Protein AF-A0A7W0QNW6-F1 (afdb_monomer)

Secondary structure (DSSP, 8-state):
------S-TT-SSS------------TT-EEEEE-HHHHTTS-HHHHHHHHHH-SSHHHHHHHHHHHHHHTT--S---EEEEE--PPPP--PPP-TT-----

Solvent-accessible surface area (backbone atoms only — not comparable to full-atom values): 6864 Å² total; per-residue (Å²): 135,93,80,82,88,89,76,60,90,90,50,93,65,89,78,78,86,82,88,86,85,88,82,91,84,52,77,72,40,75,47,78,50,67,38,64,38,37,63,80,44,38,52,72,70,59,51,52,51,45,57,72,73,35,90,49,47,69,60,31,47,50,52,53,52,51,49,16,45,74,62,59,52,88,53,75,68,47,73,46,59,47,72,42,67,74,77,76,78,76,78,70,78,77,74,87,78,81,69,85,78,129

Foldseek 3Di:
DPDDDDADDPDPDPDHDDDDDDDDDDAFDKDKDKDVLLCVQDPPVRLVVLSVVDSDQVVSVVVSCVSSVVSPSPDDIDMDMDTDHDDPPPPDPPDPPPDDDD

Sequence (102 aa):
MRHVVTNIVGGAAAGLFVEAHAVELHAGDLLLLCSDGLTEMVSNDAIAATLSAVSNPEAACRQLLEAANQAGGRDNITIVVARFNPVEEVSTPADPTRLDMK

Radius of gyration: 21.95 Å; Cα contacts (8 Å, |Δi|>4): 91; chains: 1; bounding box: 76×31×40 Å

Structure (mmCIF, N/CA/C/O backbone):
data_AF-A0A7W0QNW6-F1
#
_entry.id   AF-A0A7W0QNW6-F1
#
loop_
_atom_site.group_PDB
_atom_site.id
_atom_site.type_symbol
_atom_site.label_atom_id
_atom_site.label_alt_id
_atom_site.label_comp_id
_atom_site.label_asym_id
_atom_site.label_entity_id
_atom_site.label_seq_id
_atom_site.pdbx_PDB_ins_code
_atom_site.Cartn_x
_atom_site.Cartn_y
_atom_site.Cartn_z
_atom_site.occupancy
_atom_site.B_iso_or_equiv
_atom_site.auth_seq_id
_atom_site.auth_comp_id
_atom_site.auth_asym_id
_atom_site.auth_atom_id
_atom_site.pdbx_PDB_model_num
ATOM 1 N N . MET A 1 1 ? 20.521 -12.220 -3.928 1.00 47.97 1 MET A N 1
ATOM 2 C CA . MET A 1 1 ? 19.522 -11.450 -4.699 1.00 47.97 1 MET A CA 1
ATOM 3 C C . MET A 1 1 ? 18.181 -11.686 -4.040 1.00 47.97 1 MET A C 1
ATOM 5 O O . MET A 1 1 ? 17.822 -12.849 -3.918 1.00 47.97 1 MET A O 1
ATOM 9 N N . ARG A 1 2 ? 17.526 -10.644 -3.512 1.00 69.25 2 ARG A N 1
ATOM 10 C CA . ARG A 1 2 ? 16.282 -10.811 -2.739 1.00 69.25 2 ARG A CA 1
ATOM 11 C C . ARG A 1 2 ? 15.038 -10.691 -3.629 1.00 69.25 2 ARG A C 1
ATOM 13 O O . ARG A 1 2 ? 14.189 -11.565 -3.553 1.00 69.25 2 ARG A O 1
ATOM 20 N N . HIS A 1 3 ? 15.019 -9.733 -4.561 1.00 77.75 3 HIS A N 1
ATOM 21 C CA . HIS A 1 3 ? 13.965 -9.573 -5.571 1.00 77.75 3 HIS A CA 1
ATOM 22 C C . HIS A 1 3 ? 14.554 -9.152 -6.930 1.00 77.75 3 HIS A C 1
ATOM 24 O O . HIS A 1 3 ? 15.578 -8.469 -6.979 1.00 77.75 3 HIS A O 1
ATOM 30 N N . VAL A 1 4 ? 13.937 -9.596 -8.032 1.00 87.31 4 VAL A N 1
ATOM 31 C CA . VAL A 1 4 ? 14.268 -9.196 -9.413 1.00 87.31 4 VAL A CA 1
ATOM 32 C C . VAL A 1 4 ? 12.979 -8.714 -10.072 1.00 87.31 4 VAL A C 1
ATOM 34 O O . VAL A 1 4 ? 12.043 -9.494 -10.228 1.00 87.31 4 VAL A O 1
ATOM 37 N N . VAL A 1 5 ? 12.926 -7.432 -10.441 1.00 87.69 5 VAL A N 1
ATOM 38 C CA . VAL A 1 5 ? 11.764 -6.822 -11.105 1.00 87.69 5 VAL A CA 1
ATOM 39 C C . VAL A 1 5 ? 11.796 -7.164 -12.595 1.00 87.69 5 VAL A C 1
ATOM 41 O O . VAL A 1 5 ? 12.794 -6.915 -13.267 1.00 87.69 5 VAL A O 1
ATOM 44 N N . THR A 1 6 ? 10.710 -7.740 -13.113 1.00 90.00 6 THR A N 1
ATOM 45 C CA . THR A 1 6 ? 10.615 -8.227 -14.504 1.00 90.00 6 THR A CA 1
ATOM 46 C C . THR A 1 6 ? 9.811 -7.312 -15.430 1.00 90.00 6 THR A C 1
ATOM 48 O O . THR A 1 6 ? 9.897 -7.458 -16.646 1.00 90.00 6 THR A O 1
ATOM 51 N N . ASN A 1 7 ? 9.057 -6.361 -14.877 1.00 91.19 7 ASN A N 1
ATOM 52 C CA . ASN A 1 7 ? 8.209 -5.426 -15.611 1.00 91.19 7 ASN A CA 1
ATOM 53 C C . ASN A 1 7 ? 8.414 -4.017 -15.039 1.00 91.19 7 ASN A C 1
ATOM 55 O O . ASN A 1 7 ? 8.144 -3.782 -13.863 1.00 91.19 7 ASN A O 1
ATOM 59 N N . ILE A 1 8 ? 8.960 -3.101 -15.842 1.00 91.75 8 ILE A N 1
ATOM 60 C CA . ILE A 1 8 ? 9.418 -1.787 -15.377 1.00 91.75 8 ILE A CA 1
ATOM 61 C C . ILE A 1 8 ? 9.221 -0.724 -16.457 1.00 91.75 8 ILE A C 1
ATOM 63 O O . ILE A 1 8 ? 9.546 -0.921 -17.628 1.00 91.75 8 ILE A O 1
ATOM 67 N N . VAL A 1 9 ? 8.721 0.440 -16.050 1.00 91.12 9 VAL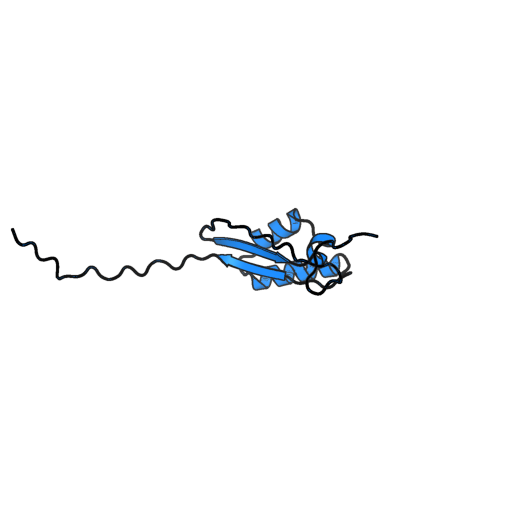 A N 1
ATOM 68 C CA . VAL A 1 9 ? 8.615 1.607 -16.930 1.00 91.12 9 VAL A CA 1
ATOM 69 C C . VAL A 1 9 ? 10.009 2.188 -17.172 1.00 91.12 9 VAL A C 1
ATOM 71 O O . VAL A 1 9 ? 10.750 2.446 -16.228 1.00 91.12 9 VAL A O 1
ATOM 74 N N . GLY A 1 10 ? 10.370 2.403 -18.439 1.00 88.50 10 GLY A N 1
ATOM 75 C CA . GLY A 1 10 ? 11.687 2.930 -18.821 1.00 88.50 10 GLY A CA 1
ATOM 76 C C . GLY A 1 10 ? 12.815 1.891 -18.840 1.00 88.50 10 GLY A C 1
ATOM 77 O O . GLY A 1 10 ? 13.979 2.264 -18.975 1.00 88.50 10 GLY A O 1
ATOM 78 N N . GLY A 1 11 ? 12.494 0.599 -18.710 1.00 85.19 11 GLY A N 1
ATOM 79 C CA . GLY A 1 11 ? 13.461 -0.488 -18.872 1.00 85.19 11 GLY A CA 1
ATOM 80 C C . GLY A 1 11 ? 13.928 -0.680 -20.316 1.00 85.19 11 GLY A C 1
ATOM 81 O O . GLY A 1 11 ? 13.312 -0.202 -21.264 1.00 85.19 11 GLY A O 1
ATOM 82 N N . ALA A 1 12 ? 15.014 -1.439 -20.485 1.00 81.81 12 ALA A N 1
ATOM 83 C CA . ALA A 1 12 ? 15.567 -1.764 -21.803 1.00 81.81 12 ALA A CA 1
ATOM 84 C C . ALA A 1 12 ? 14.710 -2.765 -22.606 1.00 81.81 12 ALA A C 1
ATOM 86 O O . ALA A 1 12 ? 14.912 -2.921 -23.810 1.00 81.81 12 ALA A O 1
ATOM 87 N N . ALA A 1 13 ? 13.784 -3.471 -21.950 1.00 80.38 13 ALA A N 1
ATOM 88 C CA . ALA A 1 13 ? 12.880 -4.406 -22.605 1.00 80.38 13 ALA A CA 1
ATOM 89 C C . ALA A 1 13 ? 11.786 -3.657 -23.383 1.00 80.38 13 ALA A C 1
ATOM 91 O O . ALA A 1 13 ? 11.234 -2.665 -22.911 1.00 80.38 13 ALA A O 1
ATOM 92 N N . ALA A 1 14 ? 11.460 -4.150 -24.578 1.00 79.12 14 ALA A N 1
ATOM 93 C CA . ALA A 1 14 ? 10.369 -3.608 -25.374 1.00 79.12 14 ALA A CA 1
ATOM 94 C C . ALA A 1 14 ? 9.020 -4.139 -24.859 1.00 79.12 14 ALA A C 1
ATOM 96 O O . ALA A 1 14 ? 8.773 -5.343 -24.900 1.00 79.12 14 ALA A O 1
ATOM 97 N N . GLY A 1 15 ? 8.146 -3.228 -24.426 1.00 80.69 15 GLY A N 1
ATOM 98 C CA . GLY A 1 15 ? 6.786 -3.529 -23.972 1.00 80.69 15 GLY A CA 1
ATOM 99 C C . GLY A 1 15 ? 6.598 -3.373 -22.461 1.00 80.69 15 GLY A C 1
ATOM 100 O O . GLY A 1 15 ? 7.503 -3.640 -21.678 1.00 80.69 15 GLY A O 1
ATOM 101 N N . LEU A 1 16 ? 5.404 -2.923 -22.068 1.00 86.94 16 LEU A N 1
ATOM 102 C CA . LEU A 1 16 ? 4.959 -2.811 -20.680 1.00 86.94 16 LEU A CA 1
ATOM 103 C C . LEU A 1 16 ? 3.683 -3.635 -20.526 1.00 86.94 16 LEU A C 1
ATOM 105 O O . LEU A 1 16 ? 2.720 -3.422 -21.265 1.00 86.94 16 LEU A O 1
ATOM 109 N N . PHE A 1 17 ? 3.667 -4.545 -19.559 1.00 89.38 17 PHE A N 1
ATOM 110 C CA . PHE A 1 17 ? 2.460 -5.285 -19.207 1.00 89.38 17 PHE A CA 1
ATOM 111 C C . PHE A 1 17 ? 1.757 -4.549 -18.069 1.00 89.38 17 PHE A C 1
ATOM 113 O O . PHE A 1 17 ? 2.283 -4.474 -16.964 1.00 89.38 17 PHE A O 1
ATOM 120 N N . VAL A 1 18 ? 0.599 -3.947 -18.336 1.00 91.56 18 VAL A N 1
ATOM 121 C CA . VAL A 1 18 ? -0.181 -3.256 -17.300 1.00 91.56 18 VAL A CA 1
ATOM 122 C C . VAL A 1 18 ? -1.237 -4.209 -16.763 1.00 91.56 18 VAL A C 1
ATOM 124 O O . VAL A 1 18 ? -2.075 -4.696 -17.520 1.00 91.56 18 VAL A O 1
ATOM 127 N N . GLU A 1 19 ? -1.204 -4.448 -15.457 1.00 92.75 19 GLU A N 1
ATOM 128 C CA . GLU A 1 19 ? -2.251 -5.178 -14.748 1.00 92.75 19 GLU A CA 1
ATOM 129 C C . GLU A 1 19 ? -3.273 -4.185 -14.194 1.00 92.75 19 GLU A C 1
ATOM 131 O O . GLU A 1 19 ? -2.921 -3.205 -13.535 1.00 92.75 19 GLU A O 1
ATOM 136 N N . ALA A 1 20 ? -4.548 -4.425 -14.493 1.00 94.62 20 ALA A N 1
ATOM 137 C CA . ALA A 1 20 ? -5.660 -3.626 -14.005 1.00 94.62 20 ALA A CA 1
ATOM 138 C C . ALA A 1 20 ? -6.645 -4.538 -13.277 1.00 94.62 20 ALA A C 1
ATOM 140 O O . ALA A 1 20 ? -7.098 -5.545 -13.823 1.00 94.62 20 ALA A O 1
ATOM 141 N N . HIS A 1 21 ? -6.993 -4.157 -12.051 1.00 93.81 21 HIS A N 1
ATOM 142 C CA . HIS A 1 21 ? -7.951 -4.869 -11.216 1.00 93.81 21 HIS A CA 1
ATOM 143 C C . HIS A 1 21 ? -9.094 -3.932 -10.838 1.00 93.81 21 HIS A C 1
ATOM 145 O O . HIS A 1 21 ? -8.872 -2.757 -10.548 1.00 93.81 21 HIS A O 1
ATOM 151 N N . ALA A 1 22 ? -10.313 -4.467 -10.832 1.00 94.75 22 ALA A N 1
ATOM 152 C CA . ALA A 1 22 ? -11.492 -3.791 -10.315 1.00 94.75 22 ALA A CA 1
ATOM 153 C C . ALA A 1 22 ? -11.948 -4.512 -9.047 1.00 94.75 22 ALA A C 1
ATOM 155 O O . ALA A 1 22 ? -12.022 -5.741 -9.020 1.00 94.75 22 ALA A O 1
ATOM 156 N N . VAL A 1 23 ? -12.246 -3.737 -8.011 1.00 93.56 23 VAL A N 1
ATOM 157 C CA . VAL A 1 23 ? -12.804 -4.221 -6.748 1.00 93.56 23 VAL A CA 1
ATOM 158 C C . VAL A 1 23 ? -14.005 -3.356 -6.394 1.00 93.56 23 VAL A C 1
ATOM 160 O O . VAL A 1 23 ? -13.987 -2.145 -6.612 1.00 93.56 23 VAL A O 1
ATOM 163 N N . GLU A 1 24 ? -15.057 -3.987 -5.888 1.00 94.69 24 GLU A N 1
ATOM 164 C CA . GLU A 1 24 ? -16.217 -3.283 -5.349 1.00 94.69 24 GLU A CA 1
ATOM 165 C C . GLU A 1 24 ? -15.903 -2.819 -3.923 1.00 94.69 24 GLU A C 1
ATOM 167 O O . GLU A 1 24 ? -15.335 -3.578 -3.137 1.00 94.69 24 GLU A O 1
ATOM 172 N N . LEU A 1 25 ? -16.234 -1.564 -3.611 1.00 93.94 25 LEU A N 1
ATOM 173 C CA . LEU A 1 25 ? -15.956 -0.942 -2.319 1.00 93.94 25 LEU A CA 1
ATOM 174 C C . LEU A 1 25 ? -17.254 -0.675 -1.566 1.00 93.94 25 LEU A C 1
ATOM 176 O O . LEU A 1 25 ? -18.215 -0.146 -2.125 1.00 93.94 25 LEU A O 1
ATOM 180 N N . HIS A 1 26 ? -17.240 -0.967 -0.273 1.00 93.62 26 HIS A N 1
ATOM 181 C CA . HIS A 1 26 ? -18.318 -0.684 0.660 1.00 93.62 26 HIS A CA 1
ATOM 182 C C . HIS A 1 26 ? -17.944 0.472 1.584 1.00 93.62 26 HIS A C 1
ATOM 184 O O . HIS A 1 26 ? -16.773 0.758 1.837 1.00 93.62 26 HIS A O 1
ATOM 190 N N . ALA A 1 27 ? -18.961 1.158 2.104 1.00 92.12 27 ALA A N 1
ATOM 191 C CA . ALA A 1 27 ? -18.763 2.256 3.039 1.00 92.12 27 ALA A CA 1
ATOM 192 C C . ALA A 1 27 ? -17.879 1.838 4.223 1.00 92.12 27 ALA A C 1
ATOM 194 O O . ALA A 1 27 ? -18.172 0.869 4.921 1.00 92.12 27 ALA A O 1
ATOM 195 N N . GLY A 1 28 ? -16.822 2.609 4.464 1.00 89.06 28 GLY A N 1
ATOM 196 C CA . GLY A 1 28 ? -15.858 2.363 5.529 1.00 89.06 28 GLY A CA 1
ATOM 197 C C . GLY A 1 28 ? -14.641 1.539 5.113 1.00 89.06 28 GLY A C 1
ATOM 198 O O . GLY A 1 28 ? -13.678 1.527 5.890 1.00 89.06 28 GLY A O 1
ATOM 199 N N . ASP A 1 29 ? -14.636 0.935 3.917 1.00 92.12 29 ASP A N 1
ATOM 200 C CA . ASP A 1 29 ? -13.500 0.164 3.407 1.00 92.12 29 ASP A CA 1
ATOM 201 C C . ASP A 1 29 ? -12.219 1.003 3.376 1.00 92.12 29 ASP A C 1
ATOM 203 O O . ASP A 1 29 ? -12.224 2.214 3.120 1.00 92.12 29 ASP A O 1
ATOM 207 N N . LEU A 1 30 ? -11.100 0.334 3.648 1.00 92.62 30 LEU A N 1
ATOM 208 C CA . LEU A 1 30 ? -9.768 0.920 3.629 1.00 92.62 30 LEU A CA 1
ATOM 209 C C . LEU A 1 30 ? -8.937 0.304 2.511 1.00 92.62 30 LEU A C 1
ATOM 211 O O . LEU A 1 30 ? -8.771 -0.911 2.433 1.00 92.62 30 LEU A O 1
ATOM 215 N N . LEU A 1 31 ? -8.358 1.173 1.692 1.00 94.38 31 LEU A N 1
ATOM 216 C CA . LEU A 1 31 ? -7.378 0.820 0.677 1.00 94.38 31 LEU A CA 1
ATOM 217 C C . LEU A 1 31 ?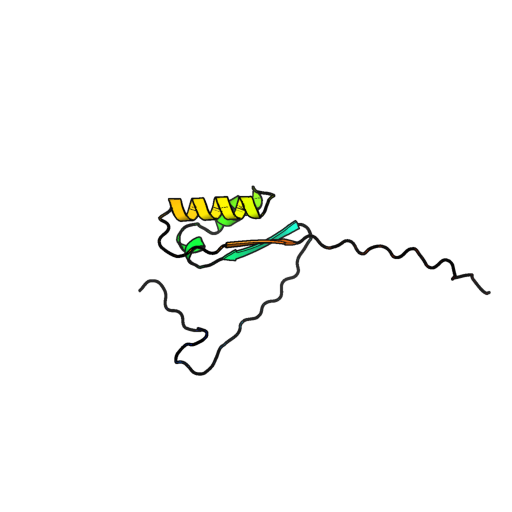 -5.991 1.206 1.175 1.00 94.38 31 LEU A C 1
ATOM 219 O O . LEU A 1 31 ? -5.771 2.348 1.582 1.00 94.38 31 LEU A O 1
ATOM 223 N N . LEU A 1 32 ? -5.060 0.260 1.096 1.00 96.81 32 LEU A N 1
ATOM 224 C CA . LEU A 1 32 ? -3.636 0.487 1.298 1.00 96.81 32 LEU A CA 1
ATOM 225 C C . LEU A 1 32 ? -2.911 0.290 -0.032 1.00 96.81 32 LEU A C 1
ATOM 227 O O . LEU A 1 32 ? -2.980 -0.785 -0.624 1.00 96.81 32 LEU A O 1
ATOM 231 N N . LEU A 1 33 ? -2.158 1.302 -0.451 1.00 97.25 33 LEU A N 1
ATOM 232 C CA . LEU A 1 33 ? -1.135 1.179 -1.482 1.00 97.25 33 LEU A CA 1
ATOM 233 C C . LEU A 1 33 ? 0.222 1.469 -0.842 1.00 97.25 33 LEU A C 1
ATOM 235 O O . LEU A 1 33 ? 0.388 2.483 -0.163 1.00 97.25 33 LEU A O 1
ATOM 239 N N . CYS A 1 34 ? 1.191 0.580 -1.029 1.00 97.19 34 CYS A N 1
ATOM 240 C CA . CYS A 1 34 ? 2.512 0.727 -0.427 1.00 97.19 34 CYS A CA 1
ATOM 241 C C . CYS A 1 34 ? 3.623 0.181 -1.326 1.00 97.19 34 CYS A C 1
ATOM 243 O O . CYS A 1 34 ? 3.359 -0.599 -2.242 1.00 97.19 34 CYS A O 1
ATOM 245 N N . SER A 1 35 ? 4.858 0.619 -1.068 1.00 95.94 35 SER A N 1
ATOM 246 C CA . SER A 1 35 ? 6.055 -0.025 -1.617 1.00 95.94 35 SER A CA 1
ATOM 247 C C . SER A 1 35 ? 6.421 -1.284 -0.823 1.00 95.94 35 SER A C 1
ATOM 249 O O . SER A 1 35 ? 6.010 -1.462 0.328 1.00 95.94 35 SER A O 1
ATOM 251 N N . ASP A 1 36 ? 7.247 -2.136 -1.428 1.00 94.31 36 ASP A N 1
ATOM 252 C CA . ASP A 1 36 ? 7.848 -3.315 -0.794 1.00 94.31 36 ASP A CA 1
ATOM 253 C C . ASP A 1 36 ? 8.615 -2.983 0.495 1.00 94.31 36 ASP A C 1
ATOM 255 O O . ASP A 1 36 ? 8.578 -3.769 1.443 1.00 94.31 36 ASP A O 1
ATOM 259 N N . GLY A 1 37 ? 9.198 -1.784 0.585 1.00 95.06 37 GLY A N 1
ATOM 260 C CA . GLY A 1 37 ? 9.835 -1.264 1.797 1.00 95.06 37 GLY A CA 1
ATOM 261 C C . GLY A 1 37 ? 8.963 -1.327 3.063 1.00 95.06 37 GLY A C 1
ATOM 262 O O . GLY A 1 37 ? 9.507 -1.488 4.156 1.00 95.06 37 GLY A O 1
ATOM 263 N N . LEU A 1 38 ? 7.625 -1.264 2.950 1.00 97.25 38 LEU A N 1
ATOM 264 C CA . LEU A 1 38 ? 6.732 -1.526 4.089 1.00 97.25 38 LEU A CA 1
ATOM 265 C C . LEU A 1 38 ? 6.623 -3.031 4.372 1.00 97.25 38 LEU A C 1
ATOM 267 O O . LEU A 1 38 ? 6.885 -3.474 5.489 1.00 97.25 38 LEU A O 1
ATOM 271 N N . THR A 1 39 ? 6.229 -3.816 3.370 1.00 95.69 39 THR A N 1
ATOM 272 C CA . THR A 1 39 ? 5.885 -5.240 3.535 1.00 95.69 39 THR A CA 1
ATOM 273 C C . THR A 1 39 ? 7.085 -6.139 3.834 1.00 95.69 39 THR A C 1
ATOM 275 O O . THR A 1 39 ? 6.919 -7.225 4.383 1.00 95.69 39 THR A O 1
ATOM 278 N N . GLU A 1 40 ? 8.308 -5.703 3.515 1.00 94.31 40 GLU A N 1
ATOM 279 C CA . GLU A 1 40 ? 9.527 -6.400 3.937 1.00 94.31 40 GLU A CA 1
ATOM 280 C C . GLU A 1 40 ? 9.821 -6.237 5.439 1.00 94.31 40 GLU A C 1
ATOM 282 O O . GLU A 1 40 ? 10.547 -7.056 6.011 1.00 94.31 40 GLU A O 1
ATOM 287 N N . MET A 1 41 ? 9.308 -5.171 6.060 1.00 95.19 41 MET A N 1
ATOM 288 C CA . MET A 1 41 ? 9.594 -4.792 7.448 1.00 95.19 41 MET A CA 1
ATOM 289 C C . MET A 1 41 ? 8.427 -5.102 8.393 1.00 95.19 41 MET A C 1
ATOM 291 O O . MET A 1 41 ? 8.645 -5.425 9.560 1.00 95.19 41 MET A O 1
ATOM 295 N N . VAL A 1 42 ? 7.189 -5.012 7.899 1.00 97.12 42 VAL A N 1
ATOM 296 C CA . VAL A 1 42 ? 5.956 -5.185 8.676 1.00 97.12 42 VAL A CA 1
ATOM 297 C C . VA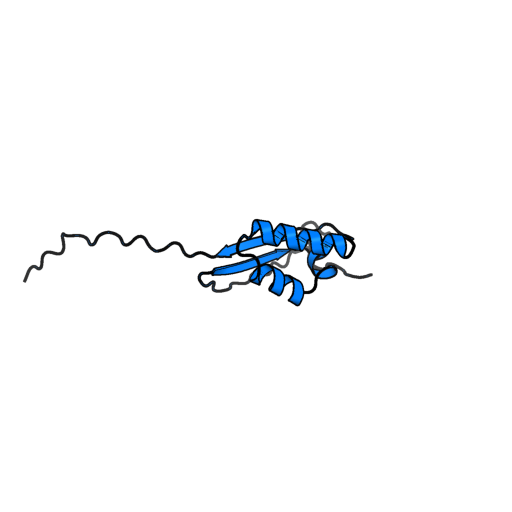L A 1 42 ? 5.092 -6.261 8.023 1.00 97.12 42 VAL A C 1
ATOM 299 O O . VAL A 1 42 ? 4.836 -6.218 6.823 1.00 97.12 42 VAL A O 1
ATOM 302 N N . SER A 1 43 ? 4.628 -7.233 8.812 1.00 97.25 43 SER A N 1
ATOM 303 C CA . SER A 1 43 ? 3.788 -8.319 8.300 1.00 97.25 43 SER A CA 1
ATOM 304 C C . SER A 1 43 ? 2.385 -7.839 7.924 1.00 97.25 43 SER A C 1
ATOM 306 O O . SER A 1 43 ? 1.851 -6.907 8.528 1.00 97.25 43 SER A O 1
ATOM 308 N N . ASN A 1 44 ? 1.742 -8.538 6.984 1.00 97.12 44 ASN A N 1
ATOM 309 C CA . ASN A 1 44 ? 0.361 -8.252 6.578 1.00 97.12 44 ASN A CA 1
ATOM 310 C C . ASN A 1 44 ? -0.618 -8.254 7.765 1.00 97.12 44 ASN A C 1
ATOM 312 O O . ASN A 1 44 ? -1.491 -7.393 7.827 1.00 97.12 44 ASN A O 1
ATOM 316 N N . ASP A 1 45 ? -0.438 -9.154 8.736 1.00 97.81 45 ASP A N 1
ATOM 317 C CA . ASP A 1 45 ? -1.278 -9.209 9.940 1.00 97.81 45 ASP A CA 1
ATOM 318 C C . ASP A 1 45 ? -1.112 -7.957 10.814 1.00 97.81 45 ASP A C 1
ATOM 320 O O . ASP A 1 45 ? -2.094 -7.397 11.301 1.00 97.81 45 ASP A O 1
ATOM 324 N N . ALA A 1 46 ? 0.123 -7.475 10.988 1.00 97.25 46 ALA A N 1
ATOM 325 C CA . ALA A 1 46 ? 0.396 -6.256 11.746 1.00 97.25 46 ALA A CA 1
ATOM 326 C C . ALA A 1 46 ? -0.111 -5.004 11.011 1.00 97.25 46 ALA A C 1
ATOM 328 O O . ALA A 1 46 ? -0.639 -4.081 11.641 1.00 97.25 46 ALA A O 1
ATOM 329 N N . ILE A 1 47 ? -0.007 -4.991 9.679 1.00 97.75 47 ILE A N 1
ATOM 330 C CA . ILE A 1 47 ? -0.593 -3.950 8.833 1.00 97.75 47 ILE A CA 1
ATOM 331 C C . ILE A 1 47 ? -2.113 -3.921 9.020 1.00 97.75 47 ILE A C 1
ATOM 333 O O . ILE A 1 47 ? -2.667 -2.875 9.359 1.00 97.75 47 ILE A O 1
ATOM 337 N N . ALA A 1 48 ? -2.782 -5.066 8.869 1.00 96.44 48 ALA A N 1
ATOM 338 C CA . ALA A 1 48 ? -4.229 -5.185 9.022 1.00 96.44 48 ALA A CA 1
ATOM 339 C C . ALA A 1 48 ? -4.693 -4.774 10.427 1.00 96.44 48 ALA A C 1
ATOM 341 O O . ALA A 1 48 ? -5.668 -4.031 10.562 1.00 96.44 48 ALA A O 1
ATOM 342 N N . ALA A 1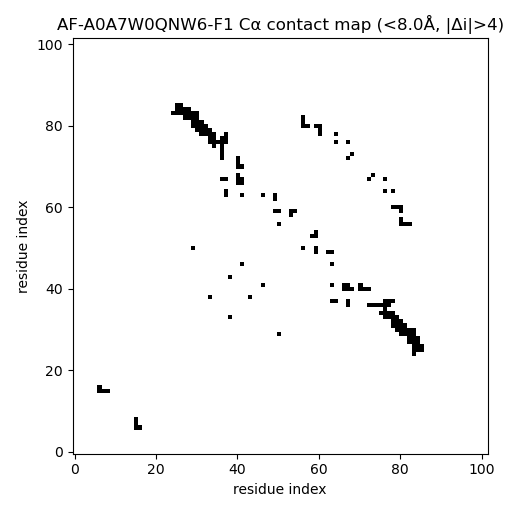 49 ? -3.967 -5.187 11.471 1.00 96.69 49 ALA A N 1
ATOM 343 C CA . ALA A 1 49 ? -4.250 -4.788 12.847 1.00 96.69 49 ALA A CA 1
ATOM 344 C C . ALA A 1 49 ? -4.139 -3.266 13.040 1.00 96.69 49 ALA A C 1
ATOM 346 O O . ALA A 1 49 ? -5.019 -2.657 13.648 1.00 96.69 49 ALA A O 1
ATOM 347 N N . THR A 1 50 ? -3.102 -2.638 12.478 1.00 96.56 50 THR A N 1
ATOM 348 C CA . THR A 1 50 ? -2.901 -1.182 12.558 1.00 96.56 50 THR A CA 1
ATOM 349 C C . THR A 1 50 ? -4.015 -0.423 11.837 1.00 96.56 50 THR A C 1
ATOM 351 O O . THR A 1 50 ? -4.607 0.495 12.403 1.00 96.56 50 THR A O 1
ATOM 354 N N . LEU A 1 51 ? -4.352 -0.837 10.613 1.00 95.69 51 LEU A N 1
ATOM 355 C CA . LEU A 1 51 ? -5.420 -0.220 9.820 1.00 95.69 51 LEU A CA 1
ATOM 356 C C . LEU A 1 51 ? -6.803 -0.384 10.466 1.00 95.69 51 LEU A C 1
ATOM 358 O O . LEU A 1 51 ? -7.642 0.506 10.350 1.00 95.69 51 LEU A O 1
ATOM 362 N N . SER A 1 52 ? -7.035 -1.493 11.171 1.00 93.31 52 SER A N 1
ATOM 363 C CA . SER A 1 52 ? -8.298 -1.748 11.875 1.00 93.31 52 SER A CA 1
ATOM 364 C C . SER A 1 52 ? -8.421 -0.948 13.175 1.00 93.31 52 SER A C 1
ATOM 366 O O . SER A 1 52 ? -9.524 -0.577 13.569 1.00 93.31 52 SER A O 1
ATOM 368 N N . ALA A 1 53 ? -7.303 -0.682 13.854 1.00 93.00 53 ALA A N 1
ATOM 369 C CA . ALA A 1 53 ? -7.291 0.024 15.134 1.00 93.00 53 ALA A CA 1
ATOM 370 C C . ALA A 1 53 ? -7.375 1.552 14.987 1.00 93.00 53 ALA A C 1
ATOM 372 O O . ALA A 1 53 ? -7.860 2.233 15.893 1.00 93.00 53 ALA A O 1
ATOM 373 N N . VAL A 1 54 ? -6.898 2.107 13.868 1.00 87.12 54 VAL A N 1
ATOM 374 C CA . VAL A 1 54 ? -6.764 3.556 13.684 1.00 87.12 54 VAL A CA 1
ATOM 375 C C . VAL A 1 54 ? -7.801 4.082 12.693 1.00 87.12 54 VAL A C 1
ATOM 377 O O . VAL A 1 54 ? -7.762 3.808 11.497 1.00 87.12 54 VAL A O 1
ATOM 380 N N . SER A 1 55 ? -8.727 4.908 13.180 1.00 85.06 55 SER A N 1
ATOM 381 C CA . SER A 1 55 ? -9.792 5.481 12.347 1.00 85.06 55 SER A CA 1
ATOM 382 C C . SER A 1 55 ? -9.295 6.560 11.377 1.00 85.06 55 SER A C 1
ATOM 384 O O . SER A 1 55 ? -9.845 6.690 10.280 1.00 85.06 55 SER A O 1
ATOM 386 N N . ASN A 1 56 ? -8.245 7.304 11.739 1.00 92.38 56 ASN A N 1
ATOM 387 C CA . ASN A 1 56 ? -7.648 8.349 10.906 1.00 92.38 56 ASN A CA 1
ATOM 388 C C . ASN A 1 56 ? -6.570 7.766 9.957 1.00 92.38 56 ASN A C 1
ATOM 390 O O . ASN A 1 56 ? -5.533 7.313 10.448 1.00 92.38 56 ASN A O 1
ATOM 394 N N . PRO A 1 57 ? -6.751 7.840 8.622 1.00 93.88 57 PRO A N 1
ATOM 395 C CA . PRO A 1 57 ? -5.773 7.355 7.644 1.00 93.88 57 PRO A CA 1
ATOM 396 C C . PRO A 1 57 ? -4.358 7.915 7.823 1.00 93.88 57 PRO A C 1
ATOM 398 O O . PRO A 1 57 ? -3.385 7.179 7.698 1.00 93.88 57 PRO A O 1
ATOM 401 N N . GLU A 1 58 ? -4.223 9.198 8.167 1.00 95.44 58 GLU A N 1
ATOM 402 C CA . GLU A 1 58 ? -2.913 9.837 8.340 1.00 95.44 58 GLU A CA 1
ATOM 403 C C . GLU A 1 58 ? -2.158 9.250 9.539 1.00 95.44 58 GLU A C 1
ATOM 405 O O . GLU A 1 58 ? -0.960 8.965 9.467 1.00 95.44 58 GLU A O 1
ATOM 410 N N . ALA A 1 59 ? -2.872 9.031 10.645 1.00 96.38 59 ALA A N 1
ATOM 411 C CA . ALA A 1 59 ? -2.300 8.414 11.833 1.00 96.38 59 ALA A CA 1
ATOM 412 C C . ALA A 1 59 ? -1.904 6.955 11.561 1.00 96.38 59 ALA A C 1
ATOM 414 O O . ALA A 1 59 ? -0.838 6.527 12.000 1.00 96.38 59 ALA A O 1
ATOM 415 N N . ALA A 1 60 ? -2.707 6.225 10.780 1.00 96.94 60 ALA A N 1
ATOM 416 C CA . ALA A 1 60 ? -2.383 4.864 10.369 1.00 96.94 60 ALA A CA 1
ATOM 417 C C . ALA A 1 60 ? -1.101 4.823 9.519 1.00 96.94 60 ALA A C 1
ATOM 419 O O . ALA A 1 60 ? -0.202 4.035 9.810 1.00 96.94 60 ALA A O 1
ATOM 420 N N . CYS A 1 61 ? -0.962 5.722 8.533 1.00 97.75 61 CYS A N 1
ATOM 421 C CA . CYS A 1 61 ? 0.270 5.859 7.750 1.00 97.75 61 CYS A CA 1
ATOM 422 C C . CYS A 1 61 ? 1.491 6.102 8.643 1.00 97.75 61 CYS A C 1
ATOM 424 O O . CYS A 1 61 ? 2.521 5.456 8.464 1.00 97.75 61 CYS A O 1
ATOM 426 N N . ARG A 1 62 ? 1.378 7.014 9.618 1.00 97.69 62 ARG A N 1
ATOM 427 C CA . ARG A 1 62 ? 2.478 7.342 10.536 1.00 97.69 62 ARG A CA 1
ATOM 428 C C . ARG A 1 62 ? 2.889 6.142 11.383 1.00 97.69 62 ARG A C 1
ATOM 430 O O . ARG A 1 62 ? 4.075 5.852 11.478 1.00 97.69 62 ARG A O 1
ATOM 437 N N . GLN A 1 63 ? 1.920 5.420 11.938 1.00 97.81 63 GLN A N 1
ATOM 438 C CA . GLN A 1 63 ? 2.192 4.250 12.768 1.00 97.81 63 GLN A CA 1
ATOM 439 C C . GLN A 1 63 ? 2.837 3.110 11.965 1.00 97.81 63 GLN A C 1
ATOM 441 O O . GLN A 1 63 ? 3.780 2.481 12.442 1.00 97.81 63 GLN A O 1
ATOM 446 N N . LEU A 1 64 ? 2.384 2.876 10.729 1.00 97.81 64 LEU A N 1
ATOM 447 C CA . LEU A 1 64 ? 3.002 1.901 9.824 1.00 97.81 64 LEU A CA 1
ATOM 448 C C . LEU A 1 64 ? 4.431 2.302 9.436 1.00 97.81 64 LEU A C 1
ATOM 450 O O . LEU A 1 64 ? 5.326 1.457 9.429 1.00 97.81 64 LEU A O 1
ATOM 454 N N . LEU A 1 65 ? 4.660 3.588 9.156 1.00 97.75 65 LEU A N 1
ATOM 455 C CA . LEU A 1 65 ? 5.986 4.118 8.845 1.00 97.75 65 LEU A CA 1
ATOM 456 C C . LEU A 1 65 ? 6.947 3.959 10.031 1.00 97.75 65 LEU A C 1
ATOM 458 O O . LEU A 1 65 ? 8.084 3.522 9.858 1.00 97.75 65 LEU A O 1
ATOM 462 N N . GLU A 1 66 ? 6.495 4.283 11.242 1.00 97.75 66 GLU A N 1
ATOM 463 C CA . GLU A 1 66 ? 7.275 4.097 12.467 1.00 97.75 66 GLU A CA 1
ATOM 464 C C . GLU A 1 66 ? 7.602 2.623 12.710 1.00 97.75 66 GLU A C 1
ATOM 466 O O . GLU A 1 66 ? 8.759 2.302 12.978 1.00 97.75 66 GLU A O 1
ATOM 471 N N . ALA A 1 67 ? 6.627 1.723 12.555 1.00 97.31 67 ALA A N 1
ATOM 472 C CA . ALA A 1 67 ? 6.840 0.286 12.699 1.00 97.31 67 ALA A CA 1
ATOM 473 C C . ALA A 1 67 ? 7.887 -0.243 11.702 1.00 97.31 67 ALA A C 1
ATOM 475 O O . ALA A 1 67 ? 8.802 -0.970 12.092 1.00 97.31 67 ALA A O 1
ATOM 476 N N . ALA A 1 68 ? 7.809 0.170 10.433 1.00 97.25 68 ALA A N 1
ATOM 477 C CA . ALA A 1 68 ? 8.769 -0.226 9.405 1.00 97.25 68 ALA A CA 1
ATOM 478 C C . ALA A 1 68 ? 10.187 0.306 9.686 1.00 97.25 68 ALA A C 1
ATOM 480 O O . ALA A 1 68 ? 11.174 -0.424 9.552 1.00 97.25 68 ALA A O 1
ATOM 481 N N . ASN A 1 69 ? 10.299 1.557 10.139 1.00 96.81 69 ASN A N 1
ATOM 482 C CA . ASN A 1 69 ? 11.578 2.149 10.529 1.00 96.81 69 ASN A CA 1
ATOM 483 C C . ASN A 1 69 ? 12.188 1.452 11.754 1.00 96.81 69 ASN A C 1
ATOM 485 O O . ASN A 1 69 ? 13.386 1.175 11.767 1.00 96.81 69 ASN A O 1
ATOM 489 N N . GLN A 1 70 ? 11.376 1.110 12.758 1.00 96.88 70 GLN A N 1
ATOM 490 C CA . GLN A 1 70 ? 11.827 0.383 13.951 1.00 96.88 70 GLN A CA 1
ATOM 491 C C . GLN A 1 70 ? 12.292 -1.043 13.630 1.00 96.88 70 GLN A C 1
ATOM 493 O O . GLN A 1 70 ? 13.226 -1.540 14.257 1.00 96.88 70 GLN A O 1
ATOM 498 N N . ALA A 1 71 ? 11.691 -1.685 12.627 1.00 94.75 71 ALA A N 1
ATOM 499 C CA . ALA A 1 71 ? 12.112 -2.993 12.128 1.00 94.75 71 ALA A CA 1
ATOM 500 C C . ALA A 1 71 ? 13.396 -2.945 11.269 1.00 94.75 71 ALA A C 1
ATOM 502 O O . ALA A 1 71 ? 13.947 -3.991 10.919 1.00 94.75 71 ALA A O 1
ATOM 503 N N . GLY A 1 72 ? 13.910 -1.747 10.967 1.00 92.69 72 GLY A N 1
ATOM 504 C CA . GLY A 1 72 ? 15.231 -1.542 10.378 1.00 92.69 72 GLY A CA 1
ATOM 505 C C . GLY A 1 72 ? 15.288 -0.515 9.249 1.00 92.69 72 GLY A C 1
ATOM 506 O O . GLY A 1 72 ? 16.396 -0.109 8.907 1.00 92.69 72 GLY A O 1
ATOM 507 N N . GLY A 1 73 ? 14.148 -0.108 8.669 1.00 88.50 73 GLY A N 1
ATOM 508 C CA . GLY A 1 73 ? 14.078 0.991 7.690 1.00 88.50 73 GLY A CA 1
ATOM 509 C C . GLY A 1 73 ? 15.056 0.853 6.518 1.00 88.50 73 GLY A C 1
ATOM 510 O O . GLY A 1 73 ? 15.784 1.786 6.193 1.00 88.50 73 GLY A O 1
ATOM 511 N N . ARG A 1 74 ? 15.153 -0.350 5.942 1.00 87.12 74 ARG A N 1
ATOM 512 C CA . ARG A 1 74 ? 16.243 -0.721 5.020 1.00 87.12 74 ARG A CA 1
ATOM 513 C C . ARG A 1 74 ? 16.075 -0.222 3.585 1.00 87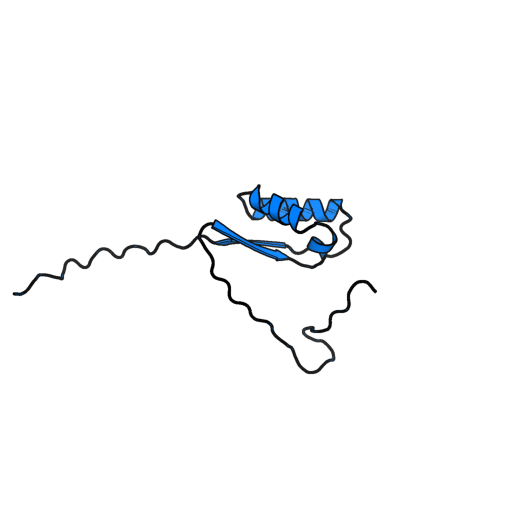.12 74 ARG A C 1
ATOM 515 O O . ARG A 1 74 ? 17.027 -0.325 2.817 1.00 87.12 74 ARG A O 1
ATOM 522 N N . ASP A 1 75 ? 14.896 0.278 3.242 1.00 90.69 75 ASP A N 1
ATOM 523 C CA . ASP A 1 75 ? 14.558 0.791 1.918 1.00 90.69 75 ASP A CA 1
ATOM 524 C C . ASP A 1 75 ? 13.614 1.996 2.042 1.00 90.69 75 ASP A C 1
ATOM 526 O O . ASP A 1 75 ? 13.128 2.322 3.129 1.00 90.69 75 ASP A O 1
ATOM 530 N N . ASN A 1 76 ? 13.341 2.654 0.923 1.00 95.88 76 ASN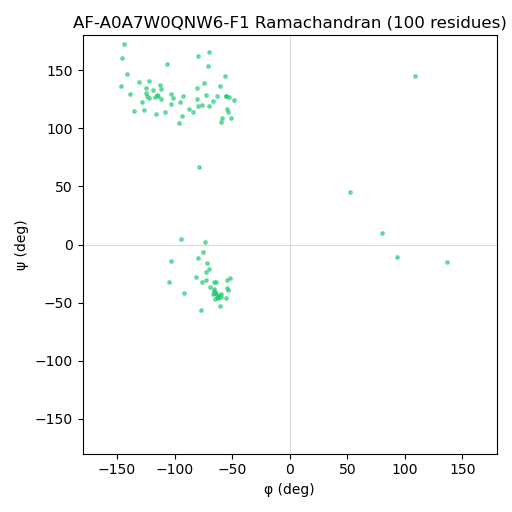 A N 1
ATOM 531 C CA . ASN A 1 76 ? 12.376 3.729 0.825 1.00 95.88 76 ASN A CA 1
ATOM 532 C C . ASN A 1 76 ? 10.956 3.200 1.056 1.00 95.88 76 ASN A C 1
ATOM 534 O O . ASN A 1 76 ? 10.446 2.329 0.345 1.00 95.88 76 ASN A O 1
ATOM 538 N N . ILE A 1 77 ? 10.282 3.793 2.034 1.00 96.69 77 ILE A N 1
ATOM 539 C CA . ILE A 1 77 ? 8.926 3.416 2.419 1.00 96.69 77 ILE A CA 1
ATOM 540 C C . ILE A 1 77 ? 7.954 4.457 1.867 1.00 96.69 77 ILE A C 1
ATOM 542 O O . ILE A 1 77 ? 8.035 5.637 2.204 1.00 96.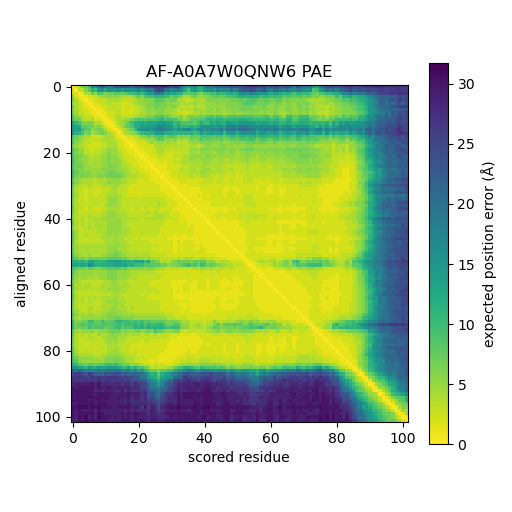69 77 ILE A O 1
ATOM 546 N N . THR A 1 78 ? 7.016 4.015 1.032 1.00 96.50 78 THR A N 1
ATOM 547 C CA . THR A 1 78 ? 5.878 4.822 0.570 1.00 96.50 78 THR A CA 1
ATOM 548 C C . THR A 1 78 ? 4.585 4.155 1.010 1.00 96.50 78 THR A C 1
ATOM 550 O O . THR A 1 78 ? 4.428 2.947 0.840 1.00 96.50 78 THR A O 1
ATOM 553 N N . ILE A 1 79 ? 3.666 4.933 1.584 1.00 98.12 79 ILE A N 1
ATOM 554 C CA . ILE A 1 79 ? 2.392 4.447 2.125 1.00 98.12 79 ILE A CA 1
ATOM 555 C C . ILE A 1 79 ? 1.293 5.440 1.751 1.00 98.12 79 ILE A C 1
ATOM 557 O O . ILE A 1 79 ? 1.418 6.637 2.005 1.00 98.12 79 ILE A O 1
ATOM 561 N N . VAL A 1 80 ? 0.202 4.930 1.188 1.00 97.88 80 VAL A N 1
ATOM 562 C CA . VAL A 1 80 ? -1.032 5.667 0.919 1.00 97.88 80 VAL A CA 1
ATOM 563 C C . VAL A 1 80 ? -2.188 4.872 1.511 1.00 97.88 80 VAL A C 1
ATOM 565 O O . VAL A 1 80 ? -2.395 3.716 1.147 1.00 97.88 80 VAL A O 1
ATOM 568 N N . VAL A 1 81 ? -2.948 5.501 2.407 1.00 97.06 81 VAL A N 1
ATOM 569 C CA . VAL A 1 81 ? -4.176 4.935 2.975 1.00 97.06 81 VAL A CA 1
ATOM 570 C C . VAL A 1 81 ? -5.350 5.812 2.570 1.00 97.06 81 VAL A C 1
ATOM 572 O O . VAL A 1 81 ? -5.337 7.022 2.801 1.00 97.06 81 VAL A O 1
ATOM 575 N N . ALA A 1 82 ? -6.374 5.198 1.986 1.00 94.19 82 ALA A N 1
ATOM 576 C CA . ALA A 1 82 ? -7.613 5.862 1.605 1.00 94.19 82 ALA A CA 1
ATOM 577 C C . ALA A 1 82 ? -8.806 5.151 2.244 1.00 94.19 82 ALA A C 1
ATOM 579 O O . ALA A 1 82 ? -8.890 3.926 2.215 1.00 94.19 82 ALA A O 1
ATOM 580 N N . ARG A 1 83 ? -9.736 5.928 2.806 1.00 92.62 83 ARG A N 1
ATOM 581 C CA . ARG A 1 83 ? -11.015 5.419 3.306 1.00 92.62 83 ARG A CA 1
ATOM 582 C C . ARG A 1 83 ? -12.106 5.731 2.301 1.00 92.62 83 ARG A C 1
ATOM 584 O O . ARG A 1 83 ? -12.278 6.891 1.927 1.00 92.62 83 ARG A O 1
ATOM 591 N N . PHE A 1 84 ? -12.844 4.710 1.892 1.00 92.62 84 PHE A N 1
ATOM 592 C CA . PHE A 1 84 ? -13.988 4.888 1.021 1.00 92.62 84 PHE A CA 1
ATOM 593 C C . PHE A 1 84 ? -15.220 5.261 1.841 1.00 92.62 84 PHE A C 1
ATOM 595 O O . PHE A 1 84 ? -15.737 4.463 2.621 1.00 92.62 84 PHE A O 1
ATOM 602 N N . ASN A 1 85 ? -15.701 6.483 1.638 1.00 90.12 85 ASN A N 1
ATOM 603 C CA . ASN A 1 85 ? -17.003 6.922 2.113 1.00 90.12 85 ASN A CA 1
ATOM 604 C C . ASN A 1 85 ? -17.844 7.249 0.876 1.00 90.12 85 ASN A C 1
ATOM 606 O O . ASN A 1 85 ? -17.493 8.199 0.168 1.00 90.12 85 ASN A O 1
ATOM 610 N N . PRO A 1 86 ? -18.910 6.484 0.576 1.00 85.31 86 PRO A N 1
ATOM 611 C CA . PRO A 1 86 ? -19.795 6.835 -0.520 1.00 85.31 86 PRO A CA 1
ATOM 612 C C . PRO A 1 86 ? -20.401 8.207 -0.234 1.00 85.31 86 PRO A C 1
ATOM 614 O O . PRO A 1 86 ? -20.795 8.510 0.894 1.00 85.31 86 PRO A O 1
ATOM 617 N N . VAL A 1 87 ? -20.447 9.052 -1.258 1.00 79.56 87 VAL A N 1
ATOM 618 C CA . VAL A 1 87 ? -21.214 10.291 -1.183 1.00 79.56 87 VAL A CA 1
ATOM 619 C C . VAL A 1 87 ? -22.675 9.862 -1.199 1.00 79.56 87 VAL A C 1
ATOM 621 O O . VAL A 1 87 ? -23.092 9.199 -2.148 1.00 79.56 87 VAL A O 1
ATOM 624 N N . GLU A 1 88 ? -23.434 10.171 -0.147 1.00 71.19 88 GLU A N 1
ATOM 625 C CA . GLU A 1 88 ? -24.882 9.972 -0.198 1.00 71.19 88 GLU A CA 1
ATOM 626 C C . GLU A 1 88 ? -25.417 10.726 -1.419 1.00 71.19 88 GLU A C 1
ATOM 628 O O . GLU A 1 88 ? -25.109 11.908 -1.609 1.00 71.19 88 GLU A O 1
ATOM 633 N N . GLU A 1 89 ? -26.180 10.041 -2.275 1.00 58.84 89 GLU A N 1
ATOM 634 C CA . GLU A 1 89 ? -26.913 10.718 -3.336 1.00 58.84 89 GLU A CA 1
ATOM 635 C C . GLU A 1 89 ? -27.767 11.802 -2.681 1.00 58.84 89 GLU A C 1
ATOM 637 O O . GLU A 1 89 ? -28.650 11.522 -1.867 1.00 58.84 89 GLU A O 1
ATOM 642 N N . VAL A 1 90 ? -27.487 13.062 -3.018 1.00 58.12 90 VAL A N 1
ATOM 643 C CA . VAL A 1 90 ? -28.364 14.168 -2.653 1.00 58.12 90 VAL A CA 1
ATOM 644 C C . VAL A 1 90 ? -29.710 13.857 -3.288 1.00 58.12 90 VAL A C 1
ATOM 646 O O . VAL A 1 90 ? -29.866 13.979 -4.503 1.00 58.12 90 VAL A O 1
ATOM 649 N N . SER A 1 91 ? -30.671 13.431 -2.465 1.00 57.44 91 SER A N 1
ATOM 650 C CA . SER A 1 91 ? -32.064 13.312 -2.879 1.00 57.44 91 SER A CA 1
ATOM 651 C C . SER A 1 91 ? -32.470 14.635 -3.523 1.00 57.44 91 SER A C 1
ATOM 653 O O . SER A 1 91 ? -32.549 15.682 -2.878 1.00 57.44 91 SER A O 1
ATOM 655 N N . THR A 1 92 ? -32.641 14.619 -4.842 1.00 58.06 92 THR A N 1
ATOM 656 C CA . THR A 1 92 ? -33.185 15.772 -5.550 1.00 58.06 92 THR A CA 1
ATOM 657 C C . THR A 1 92 ? -34.604 15.951 -5.008 1.00 58.06 92 THR A C 1
ATOM 659 O O . THR A 1 92 ? -35.334 14.956 -4.958 1.00 58.06 92 THR A O 1
ATOM 662 N N . PRO A 1 93 ? -35.016 17.146 -4.539 1.00 52.56 93 PRO A N 1
ATOM 663 C CA . PRO A 1 93 ? -36.382 17.328 -4.073 1.00 52.56 93 PRO A CA 1
ATOM 664 C C . PRO A 1 93 ? -37.331 16.921 -5.200 1.00 52.56 93 PRO A C 1
ATOM 666 O O . PRO A 1 93 ? -37.154 17.345 -6.343 1.00 52.56 93 PRO A O 1
ATOM 669 N N . ALA A 1 94 ? -38.278 16.039 -4.870 1.00 62.19 94 ALA A N 1
ATOM 670 C CA . ALA A 1 94 ? -39.265 15.517 -5.801 1.00 62.19 94 ALA A CA 1
ATOM 671 C C . ALA A 1 94 ? -39.901 16.675 -6.576 1.00 62.19 94 ALA A C 1
ATOM 673 O O . ALA A 1 94 ? -40.406 17.622 -5.972 1.00 62.19 94 ALA A O 1
ATOM 674 N N . ASP A 1 95 ? -39.841 16.595 -7.904 1.00 53.69 95 ASP A N 1
ATOM 675 C CA . ASP A 1 95 ? -40.468 17.551 -8.806 1.00 53.69 95 ASP A CA 1
ATOM 676 C C . ASP A 1 95 ? -41.965 17.680 -8.454 1.00 53.69 95 ASP A C 1
ATOM 678 O O . ASP A 1 95 ? -42.715 16.707 -8.601 1.00 53.69 95 ASP A O 1
ATOM 682 N N . PRO A 1 96 ? -42.430 18.847 -7.968 1.00 54.06 96 PRO A N 1
ATOM 683 C CA . PRO A 1 96 ? -43.814 19.032 -7.552 1.00 54.06 96 PRO A CA 1
ATOM 684 C C . PRO A 1 96 ? -44.795 19.114 -8.735 1.00 54.06 96 PRO A C 1
ATOM 686 O O . PRO A 1 96 ? -45.985 19.327 -8.512 1.00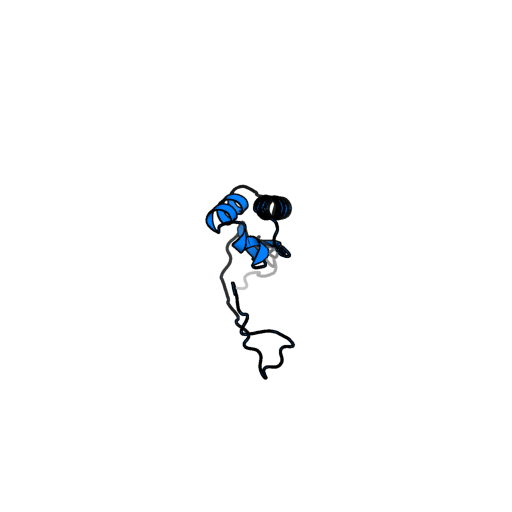 54.06 96 PRO A O 1
ATOM 689 N N . THR A 1 97 ? -44.344 18.967 -9.988 1.00 56.19 97 THR A N 1
ATOM 690 C CA . THR A 1 97 ? -45.200 19.165 -11.172 1.00 56.19 97 THR A CA 1
ATOM 691 C C . THR A 1 97 ? -45.844 17.905 -11.747 1.00 56.19 97 THR A C 1
ATOM 693 O O . THR A 1 97 ? -46.581 17.999 -12.731 1.00 56.19 97 THR A O 1
ATOM 696 N N . ARG A 1 98 ? -45.696 16.735 -11.113 1.00 51.62 98 ARG A N 1
ATOM 697 C CA . ARG A 1 98 ? -46.474 15.543 -11.491 1.00 51.62 98 ARG A CA 1
ATOM 698 C C . ARG A 1 98 ? -47.899 15.624 -10.923 1.00 51.62 98 ARG A C 1
ATOM 700 O O . ARG A 1 98 ? -48.269 14.872 -10.031 1.00 51.62 98 ARG A O 1
ATOM 707 N N . LEU A 1 99 ? -48.677 16.582 -11.432 1.00 46.44 99 LEU A N 1
ATOM 708 C CA . LEU A 1 99 ? -50.119 16.656 -11.236 1.00 46.44 99 LEU A CA 1
ATOM 709 C C . LEU A 1 99 ? -50.784 15.609 -12.132 1.00 46.44 99 LEU A C 1
ATOM 711 O O . LEU A 1 99 ? -50.649 15.629 -13.357 1.00 46.44 99 LEU A O 1
ATOM 715 N N . ASP A 1 100 ? -51.499 14.701 -11.488 1.00 53.47 100 ASP A N 1
ATOM 716 C CA . ASP A 1 100 ? -52.282 13.636 -12.093 1.00 53.47 100 ASP A CA 1
ATOM 717 C C . ASP A 1 100 ? -53.345 14.223 -13.036 1.00 53.47 100 ASP A C 1
ATOM 719 O O . ASP A 1 100 ? -54.334 14.809 -12.590 1.00 53.47 100 ASP A O 1
ATOM 723 N N . MET A 1 101 ? -53.176 14.052 -14.347 1.00 42.50 101 MET A N 1
ATOM 724 C CA . MET A 1 101 ? -54.292 14.168 -15.285 1.00 42.50 101 MET A CA 1
ATOM 725 C C . MET A 1 101 ? -54.831 12.768 -15.568 1.00 42.50 101 MET A C 1
ATOM 727 O O . MET A 1 101 ? -54.203 11.965 -16.259 1.00 42.50 101 MET A O 1
ATOM 731 N N . LYS A 1 102 ? -55.981 12.494 -14.943 1.00 45.97 102 LYS A N 1
ATOM 732 C CA . LYS A 1 102 ? -56.966 11.513 -15.406 1.00 45.97 102 LYS A CA 1
ATOM 733 C C . LYS A 1 102 ? -57.416 11.822 -16.830 1.00 45.97 102 LYS A C 1
ATOM 735 O O . LYS A 1 102 ? -57.483 13.02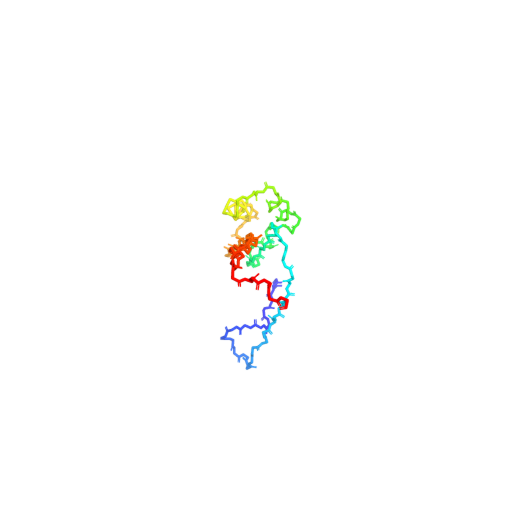7 -17.162 1.00 45.97 102 LYS A O 1
#

Mean predicted aligned error: 9.15 Å

Nearest PDB structures (foldseek):
  2pk0-assembly3_C  TM=8.071E-01  e=2.750E-03  Streptococcus agalactiae A909
  6ihl-assembly1_A  TM=9.453E-01  e=2.803E-02  Staphylococcus aureus
  6ihv-assembly1_A  TM=9.371E-01  e=5.092E-02  Staphylococcus aureus
  6ihw-assembly1_A  TM=9.462E-01  e=6.640E-02  Staphylococcus aureus
  5f1m-assembly1_A  TM=9.228E-01  e=1.056E-01  Staphylococcus aureus

pLDDT: mean 86.66, std 15.07, range [42.5, 98.12]